Protein AF-A0AAC9X2D8-F1 (afdb_monomer_lite)

Sequence (128 aa):
MSRNAKCLSQLDSLEQKSGSQRISAYVRRGLMRYQEAADYLGIAKGTLANWVSQRIGPRSIKIGSMRLFRQEDLDVFIEEKLFETERFEKRRRRQRGRGALVLTCQHPDLFLFSVLVLALAVFIFTVP

InterPro domains:
  IPR009061 Putative DNA-binding domain superfamily [SSF46955] (31-88)
  IPR010093 SinI-like, DNA-binding domain [TIGR01764] (31-79)
  IPR041657 Helix-turn-helix domain, group 17 [PF12728] (35-81)

pLDDT: mean 74.55, std 16.63, range [46.0, 93.81]

Structure (mmCIF, N/CA/C/O backbone):
data_AF-A0AAC9X2D8-F1
#
_entry.id   AF-A0AAC9X2D8-F1
#
loop_
_atom_site.group_PDB
_atom_site.id
_atom_site.type_symbol
_atom_site.label_atom_id
_atom_site.label_alt_id
_atom_site.label_comp_id
_atom_site.label_asym_id
_atom_site.label_entity_id
_atom_site.label_seq_id
_atom_site.pdbx_PDB_ins_code
_atom_site.Cartn_x
_atom_site.Cartn_y
_atom_site.Cartn_z
_atom_site.occupancy
_atom_site.B_iso_or_equiv
_atom_site.auth_seq_id
_atom_site.auth_comp_id
_atom_site.auth_asym_id
_atom_site.auth_atom_id
_atom_site.pdbx_PDB_model_num
ATOM 1 N N . MET A 1 1 ? -5.971 -41.026 31.811 1.00 46.00 1 MET A N 1
ATOM 2 C CA . MET A 1 1 ? -5.384 -39.772 31.272 1.00 46.00 1 MET A CA 1
ATOM 3 C C . MET A 1 1 ? -6.033 -39.486 29.914 1.00 46.00 1 MET A C 1
ATOM 5 O O . MET A 1 1 ? -6.345 -40.452 29.240 1.00 46.00 1 MET A O 1
ATOM 9 N N . SER A 1 2 ? -6.250 -38.218 29.525 1.00 52.66 2 SER A N 1
ATOM 10 C CA . SER A 1 2 ? -6.865 -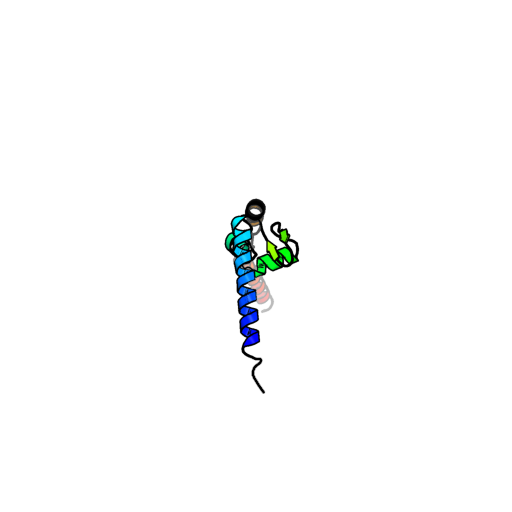37.759 28.246 1.00 52.66 2 SER A CA 1
ATOM 11 C C . SER A 1 2 ? -8.362 -37.365 28.268 1.00 52.66 2 SER A C 1
ATOM 13 O O . SER A 1 2 ? -9.209 -37.994 27.645 1.00 52.66 2 SER A O 1
ATOM 15 N N . ARG A 1 3 ? -8.709 -36.273 28.971 1.00 51.88 3 ARG A N 1
ATOM 16 C CA . ARG A 1 3 ? -9.959 -35.501 28.733 1.00 51.88 3 ARG A CA 1
ATOM 17 C C . ARG A 1 3 ? -9.698 -34.082 28.197 1.00 51.88 3 ARG A C 1
ATOM 19 O O . ARG A 1 3 ? -10.636 -33.381 27.840 1.00 51.88 3 ARG A O 1
ATOM 26 N N . ASN A 1 4 ? -8.431 -33.668 28.106 1.00 56.06 4 ASN A N 1
ATOM 27 C CA . ASN A 1 4 ? -8.052 -32.264 27.905 1.00 56.06 4 ASN A CA 1
ATOM 28 C C . ASN A 1 4 ? -7.926 -31.818 26.434 1.00 56.06 4 ASN A C 1
ATOM 30 O O . ASN A 1 4 ? -7.857 -30.625 26.168 1.00 56.06 4 ASN A O 1
ATOM 34 N N . ALA A 1 5 ? -7.935 -32.738 25.464 1.00 55.31 5 ALA A N 1
ATOM 35 C CA . ALA A 1 5 ? -7.699 -32.384 24.059 1.00 55.31 5 ALA A CA 1
ATOM 36 C C . ALA A 1 5 ? -8.898 -31.697 23.366 1.00 55.31 5 ALA A C 1
ATOM 38 O O . ALA A 1 5 ? -8.701 -30.925 22.435 1.00 55.31 5 ALA A O 1
ATOM 39 N N . LYS A 1 6 ? -10.141 -31.937 23.817 1.00 53.12 6 LYS A N 1
ATOM 40 C CA . LYS A 1 6 ? -11.355 -31.373 23.183 1.00 53.12 6 LYS A CA 1
ATOM 41 C C . LYS A 1 6 ? -11.695 -29.939 23.617 1.00 53.12 6 LYS A C 1
ATOM 43 O O . LYS A 1 6 ? -12.394 -29.251 22.887 1.00 53.12 6 LYS A O 1
ATOM 48 N N . CYS A 1 7 ? -11.209 -29.478 24.773 1.00 49.25 7 CYS A N 1
ATOM 49 C CA . CYS A 1 7 ? -11.504 -28.128 25.278 1.00 49.25 7 CYS A CA 1
ATOM 50 C C . CYS A 1 7 ? -10.682 -27.045 24.545 1.00 49.25 7 CYS A C 1
ATOM 52 O O . CYS A 1 7 ? -11.166 -25.943 24.293 1.00 49.25 7 CYS A O 1
ATOM 54 N N . LEU A 1 8 ? -9.460 -27.391 24.117 1.00 52.59 8 LEU A N 1
ATOM 55 C CA . LEU A 1 8 ? -8.551 -26.492 23.396 1.00 52.59 8 LEU A CA 1
ATOM 56 C C . LEU A 1 8 ? -9.077 -26.085 22.008 1.00 52.59 8 LEU A C 1
ATOM 58 O O . LEU A 1 8 ? -8.933 -24.930 21.624 1.00 52.59 8 LEU A O 1
ATOM 62 N N . SER A 1 9 ? -9.760 -26.981 21.286 1.00 52.88 9 SER A N 1
ATOM 63 C CA . SER A 1 9 ? -10.341 -26.658 19.972 1.00 52.88 9 SER A CA 1
ATOM 64 C C . SER A 1 9 ? -11.605 -25.790 20.054 1.00 52.88 9 SER A C 1
ATOM 66 O O . SER A 1 9 ? -11.920 -25.051 19.117 1.00 52.88 9 SER A O 1
ATOM 68 N N . GLN A 1 10 ? -12.331 -25.841 21.177 1.00 54.56 10 GLN A N 1
ATOM 69 C CA . GLN A 1 10 ? -13.531 -25.027 21.394 1.00 54.56 10 GLN A CA 1
ATOM 70 C C . GLN A 1 10 ? -13.195 -23.572 21.742 1.00 54.56 10 GLN A C 1
ATOM 72 O O . GLN A 1 10 ? -13.903 -22.673 21.291 1.00 54.56 10 GLN A O 1
ATOM 77 N N . LEU A 1 11 ? -12.107 -23.323 22.480 1.00 53.19 11 LEU A N 1
ATOM 78 C CA . LEU A 1 11 ? -11.641 -21.963 22.776 1.00 53.19 11 LEU A CA 1
ATOM 79 C C . LEU A 1 11 ? -11.139 -21.245 21.517 1.00 53.19 11 LEU A C 1
ATOM 81 O O . LEU A 1 11 ? -11.528 -20.103 21.280 1.00 53.19 11 LEU A O 1
ATOM 85 N N . ASP A 1 12 ? -10.396 -21.945 20.660 1.00 52.12 12 ASP A N 1
ATOM 86 C CA . ASP A 1 12 ? -9.909 -21.408 19.383 1.00 52.12 12 ASP A CA 1
ATOM 87 C C . ASP A 1 12 ? -11.083 -21.014 18.455 1.00 52.12 12 ASP A C 1
ATOM 89 O O . ASP A 1 12 ? -11.130 -19.931 17.871 1.00 52.12 12 ASP A O 1
ATOM 93 N N . SER A 1 13 ? -12.140 -21.833 18.431 1.00 50.88 13 SER A N 1
ATOM 94 C CA . SER A 1 13 ? -13.357 -21.562 17.650 1.00 50.88 13 SER A CA 1
ATOM 95 C C . SER A 1 13 ? -14.181 -20.369 18.171 1.00 50.88 13 SER A C 1
ATOM 97 O O . SER A 1 13 ? -14.875 -19.705 17.396 1.00 50.88 13 SER A O 1
ATOM 99 N N . LEU A 1 14 ? -14.144 -20.081 19.478 1.00 51.50 14 LEU A N 1
ATOM 100 C CA . LEU A 1 14 ? -14.838 -18.933 20.080 1.00 51.50 14 LEU A CA 1
ATOM 101 C C . LEU A 1 14 ? -14.049 -17.629 19.900 1.00 51.50 14 LEU A C 1
ATOM 103 O O . LEU A 1 14 ? -14.649 -16.581 19.637 1.00 51.50 14 LEU A O 1
ATOM 107 N N . GLU A 1 15 ? -12.719 -17.691 19.955 1.00 51.88 15 GLU A N 1
ATOM 108 C CA . GLU A 1 15 ? -11.851 -16.547 19.666 1.00 51.88 15 GLU A CA 1
ATOM 109 C C . GLU A 1 15 ? -11.945 -16.138 18.186 1.00 51.88 15 GLU A C 1
ATOM 111 O O . GLU A 1 15 ? -12.080 -14.952 17.862 1.00 51.88 15 GLU A O 1
ATOM 116 N N . GLN A 1 16 ? -12.024 -17.124 17.286 1.00 53.19 16 GLN A N 1
ATOM 117 C CA . GLN A 1 16 ? -12.240 -16.904 15.854 1.00 53.19 16 GLN A CA 1
ATOM 118 C C . GLN A 1 16 ? -13.608 -16.262 15.552 1.00 53.19 16 GLN A C 1
ATOM 120 O O . GLN A 1 16 ? -13.695 -15.374 14.697 1.00 53.19 16 GLN A O 1
ATOM 125 N N . LYS A 1 17 ? -14.677 -16.613 16.287 1.00 51.88 17 LYS A N 1
ATOM 126 C CA . LYS A 1 17 ? -16.007 -15.983 16.134 1.00 51.88 17 LYS A CA 1
ATOM 127 C C . LYS A 1 17 ? -16.042 -14.526 16.608 1.00 51.88 17 LYS A C 1
ATOM 129 O O . LYS A 1 17 ? -16.608 -13.683 15.912 1.00 51.88 17 LYS A O 1
ATOM 134 N N . SER A 1 18 ? -15.391 -14.208 17.729 1.00 55.06 18 SER A N 1
ATOM 135 C CA . SER A 1 18 ? -15.282 -12.831 18.244 1.00 55.06 18 SER A CA 1
ATOM 136 C C . SER A 1 18 ? -14.419 -11.945 17.335 1.00 55.06 18 SER A C 1
ATOM 138 O O . SER A 1 18 ? -14.788 -10.812 17.002 1.00 55.06 18 SER A O 1
ATOM 140 N N . GLY A 1 19 ? -13.304 -12.497 16.842 1.00 56.34 19 GLY A N 1
ATOM 141 C CA . GLY A 1 19 ? -12.457 -11.864 15.837 1.00 56.34 19 GLY A CA 1
ATOM 142 C C . GLY A 1 19 ? -13.219 -11.561 14.550 1.00 56.34 19 GLY A C 1
ATOM 143 O O . GLY A 1 19 ? -13.081 -10.452 14.034 1.00 56.34 19 GLY A O 1
ATOM 144 N N . SER A 1 20 ? -14.062 -12.502 14.100 1.00 58.56 20 SER A N 1
ATOM 145 C CA . SER A 1 20 ? -14.922 -12.394 12.915 1.00 58.56 20 SER A CA 1
ATOM 146 C C . SER A 1 20 ? -16.042 -11.353 13.054 1.00 58.56 20 SER A C 1
ATOM 148 O O . SER A 1 20 ? -16.234 -10.502 12.184 1.00 58.56 20 SER A O 1
ATOM 150 N N . GLN A 1 21 ? -16.733 -11.324 14.195 1.00 62.06 21 GLN A N 1
ATOM 151 C CA . GLN A 1 21 ? -17.782 -10.332 14.450 1.00 62.06 21 GLN A CA 1
ATOM 152 C C . GLN A 1 21 ? -17.243 -8.903 14.509 1.00 62.06 21 GLN A C 1
ATOM 154 O O . GLN A 1 21 ? -17.885 -7.987 13.991 1.00 62.06 21 GLN A O 1
ATOM 159 N N . ARG A 1 22 ? -16.036 -8.698 15.054 1.00 61.91 22 ARG A N 1
ATOM 160 C CA . ARG A 1 22 ? -15.383 -7.382 15.024 1.00 61.91 22 ARG A CA 1
ATOM 161 C C . ARG A 1 22 ? -15.062 -6.931 13.597 1.00 61.91 22 ARG A C 1
ATOM 163 O O . ARG A 1 22 ? -15.148 -5.731 13.355 1.00 61.91 22 ARG A O 1
ATOM 170 N N . ILE A 1 23 ? -14.796 -7.860 12.661 1.00 64.69 23 ILE A N 1
ATOM 171 C CA . ILE A 1 23 ? -14.638 -7.567 11.218 1.00 64.69 23 ILE A CA 1
ATOM 172 C C . ILE A 1 23 ? -15.786 -6.749 10.671 1.00 64.69 23 ILE A C 1
ATOM 174 O O . ILE A 1 23 ? -15.580 -5.686 10.089 1.00 64.69 23 ILE A O 1
ATOM 178 N N . SER A 1 24 ? -17.002 -7.181 10.976 1.00 66.25 24 SER A N 1
ATOM 179 C CA . SER A 1 24 ? -18.207 -6.527 10.476 1.00 66.25 24 SER A CA 1
ATOM 180 C C . SER A 1 24 ? -18.367 -5.067 10.927 1.00 66.25 24 SER A C 1
ATOM 182 O O . SER A 1 24 ? -19.079 -4.297 10.281 1.00 66.25 24 SER A O 1
ATOM 184 N N . ALA A 1 25 ? -17.743 -4.664 12.040 1.00 69.81 25 ALA A N 1
ATOM 185 C CA . ALA A 1 25 ? -17.937 -3.338 12.617 1.00 69.81 25 ALA A CA 1
ATOM 186 C C . ALA A 1 25 ? -17.079 -2.264 11.936 1.00 69.81 25 ALA A C 1
ATOM 188 O O . ALA A 1 25 ? -17.553 -1.146 11.742 1.00 69.81 25 ALA A O 1
ATOM 189 N N . TYR A 1 26 ? -15.837 -2.585 11.561 1.00 69.75 26 TYR A N 1
ATOM 190 C CA . TYR A 1 26 ? -14.965 -1.637 10.8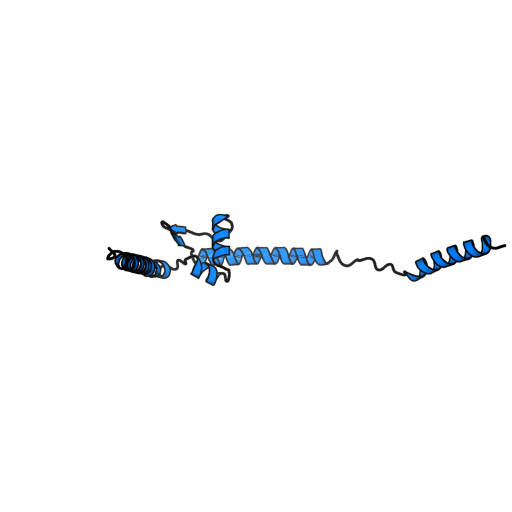59 1.00 69.75 26 TYR A CA 1
ATOM 191 C C . TYR A 1 26 ? -15.181 -1.641 9.349 1.00 69.75 26 TYR A C 1
ATOM 193 O O . TYR A 1 26 ? -15.135 -0.565 8.759 1.00 69.75 26 TYR A O 1
ATOM 201 N N . VAL A 1 27 ? -15.549 -2.778 8.752 1.00 68.81 27 VAL A N 1
ATOM 202 C CA . VAL A 1 27 ? -16.006 -2.810 7.352 1.00 68.81 27 VAL A CA 1
ATOM 203 C C . VAL A 1 27 ? -17.218 -1.887 7.169 1.00 68.81 27 VAL A C 1
ATOM 205 O O . VAL A 1 27 ? -17.247 -1.087 6.239 1.00 68.81 27 VAL A O 1
ATOM 208 N N . ARG A 1 28 ? -18.159 -1.863 8.130 1.00 70.19 28 ARG A N 1
ATOM 209 C CA . ARG A 1 28 ? -19.280 -0.898 8.140 1.00 70.19 28 ARG A CA 1
ATOM 210 C C . ARG A 1 28 ? -18.865 0.573 8.212 1.00 70.19 28 ARG A C 1
ATOM 212 O O . ARG A 1 28 ? -19.662 1.436 7.868 1.00 70.19 28 ARG A O 1
ATOM 219 N N . ARG A 1 29 ? -17.653 0.868 8.680 1.00 76.62 29 ARG A N 1
ATOM 220 C CA . ARG A 1 29 ? -17.092 2.225 8.749 1.00 76.62 29 ARG A CA 1
ATOM 221 C C . ARG A 1 29 ? -16.142 2.531 7.585 1.00 76.62 29 ARG A C 1
ATOM 223 O O . ARG A 1 29 ? -15.460 3.547 7.642 1.00 76.62 29 ARG A O 1
ATOM 230 N N . GLY A 1 30 ? -16.059 1.659 6.575 1.00 82.62 30 GLY A N 1
ATOM 231 C CA . GLY A 1 30 ? -15.159 1.832 5.428 1.00 82.62 30 GLY A CA 1
ATOM 232 C C . GLY A 1 30 ? -13.674 1.654 5.766 1.00 82.62 30 GLY A C 1
ATOM 233 O O . GLY A 1 30 ? -12.808 2.176 5.069 1.00 82.62 30 GLY A O 1
ATOM 234 N N . LEU A 1 31 ? -13.363 0.957 6.863 1.00 89.81 31 LEU A N 1
ATOM 235 C CA . LEU A 1 31 ? -11.994 0.653 7.275 1.00 89.81 31 LEU A CA 1
ATOM 236 C C . LEU A 1 31 ? -11.626 -0.758 6.820 1.00 89.81 31 LEU A C 1
ATOM 238 O O . LEU A 1 31 ? -12.271 -1.729 7.212 1.00 89.81 31 LEU A O 1
ATOM 242 N N . MET A 1 32 ? -10.545 -0.856 6.057 1.00 91.31 32 MET A N 1
ATOM 243 C CA . MET A 1 32 ? -10.034 -2.098 5.494 1.00 91.31 32 MET A CA 1
ATOM 244 C C . MET A 1 32 ? -8.894 -2.652 6.340 1.00 91.31 32 MET A C 1
ATOM 246 O O . MET A 1 32 ? -8.060 -1.912 6.871 1.00 91.31 32 MET A O 1
ATOM 250 N N . ARG A 1 33 ? -8.813 -3.977 6.458 1.00 90.94 33 ARG A N 1
ATOM 251 C CA . ARG A 1 33 ? -7.613 -4.630 7.012 1.00 90.94 33 ARG A CA 1
ATOM 252 C C . ARG A 1 33 ? -6.570 -4.876 5.938 1.00 90.94 33 ARG A C 1
ATOM 254 O O . ARG A 1 33 ? -6.817 -4.699 4.761 1.00 90.94 33 ARG A O 1
ATOM 261 N N . TYR A 1 34 ? -5.409 -5.364 6.361 1.00 91.38 34 TYR A N 1
ATOM 262 C CA . TYR A 1 34 ? -4.306 -5.724 5.471 1.00 91.38 34 TYR A CA 1
ATOM 263 C C . TYR A 1 34 ? -4.686 -6.552 4.247 1.00 91.38 34 TYR A C 1
ATOM 265 O O . TYR A 1 34 ? -4.076 -6.359 3.210 1.00 91.38 34 TYR A O 1
ATOM 273 N N . GLN A 1 35 ? -5.609 -7.506 4.385 1.00 90.62 35 GLN A N 1
ATOM 274 C CA . GLN A 1 35 ? -5.986 -8.363 3.266 1.00 90.62 35 GLN A CA 1
ATOM 275 C C . GLN A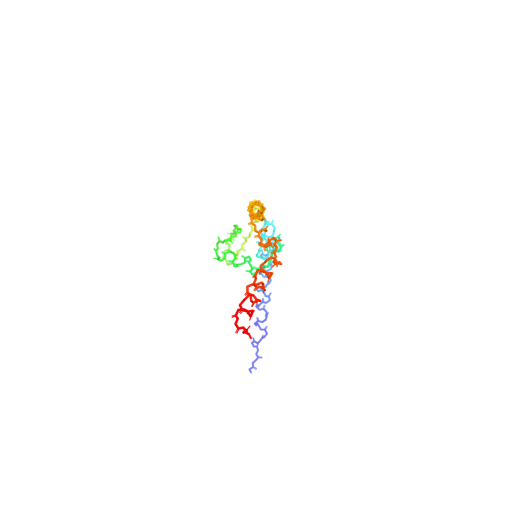 1 35 ? -6.798 -7.572 2.243 1.00 90.62 35 GLN A C 1
ATOM 277 O O . GLN A 1 35 ? -6.319 -7.362 1.143 1.00 90.62 35 GLN A O 1
ATOM 282 N N . GLU A 1 36 ? -7.913 -6.988 2.674 1.00 90.69 36 GLU A N 1
ATOM 283 C CA . GLU A 1 36 ? -8.760 -6.128 1.839 1.00 90.69 36 GLU A CA 1
ATOM 284 C C . GLU A 1 36 ? -7.994 -4.944 1.233 1.00 90.69 36 GLU A C 1
ATOM 286 O O . GLU A 1 36 ? -8.156 -4.650 0.059 1.00 90.69 36 GLU A O 1
ATOM 291 N N . ALA A 1 37 ? -7.124 -4.283 2.001 1.00 93.00 37 ALA A N 1
ATOM 292 C CA . ALA A 1 37 ? -6.320 -3.165 1.511 1.00 93.00 37 ALA A CA 1
ATOM 293 C C . ALA A 1 37 ? -5.269 -3.608 0.481 1.00 93.00 37 ALA A C 1
ATOM 295 O O . ALA A 1 37 ? -4.969 -2.873 -0.455 1.00 93.00 37 ALA A O 1
ATOM 296 N N . ALA A 1 38 ? -4.690 -4.799 0.651 1.00 93.69 38 ALA A N 1
ATOM 297 C CA . ALA A 1 38 ? -3.758 -5.357 -0.322 1.00 93.69 38 ALA A CA 1
ATOM 298 C C . ALA A 1 38 ? -4.489 -5.779 -1.602 1.00 93.69 38 ALA A C 1
ATOM 300 O O . ALA A 1 38 ? -4.001 -5.481 -2.689 1.00 93.69 38 ALA A O 1
ATOM 301 N N . ASP A 1 39 ? -5.675 -6.376 -1.466 1.00 93.38 39 ASP A N 1
ATOM 302 C CA . ASP A 1 39 ? -6.550 -6.733 -2.582 1.00 93.38 39 ASP A CA 1
ATOM 303 C C . ASP A 1 39 ? -7.007 -5.473 -3.340 1.00 93.38 39 ASP A C 1
ATOM 305 O O . ASP A 1 39 ? -6.963 -5.448 -4.567 1.00 93.38 39 ASP A O 1
ATOM 309 N N . TYR A 1 40 ? -7.342 -4.393 -2.621 1.00 92.75 40 TYR A N 1
ATOM 310 C CA . TYR A 1 40 ? -7.695 -3.090 -3.196 1.00 92.75 40 TYR A CA 1
ATOM 311 C C . TYR A 1 40 ? -6.556 -2.487 -4.026 1.00 92.75 40 TYR A C 1
ATOM 313 O O . TYR A 1 40 ? -6.773 -1.987 -5.124 1.00 92.75 40 TYR A O 1
ATOM 321 N N . LEU A 1 41 ? -5.324 -2.571 -3.519 1.00 90.75 41 LEU A N 1
ATOM 322 C CA . LEU A 1 41 ? -4.127 -2.103 -4.221 1.00 90.75 41 LEU A CA 1
ATOM 323 C C . LEU A 1 41 ? -3.625 -3.087 -5.297 1.00 90.75 41 LEU A C 1
ATOM 325 O O . LEU A 1 41 ? -2.716 -2.742 -6.051 1.00 90.75 41 LEU A O 1
ATOM 329 N N . GLY A 1 42 ? -4.152 -4.314 -5.349 1.00 91.44 42 GLY A N 1
ATOM 330 C CA . GLY A 1 42 ? -3.673 -5.375 -6.238 1.00 91.44 42 GLY A CA 1
ATOM 331 C C . GLY A 1 42 ? -2.268 -5.898 -5.903 1.00 91.44 42 GLY A C 1
ATOM 332 O O . GLY A 1 42 ? -1.542 -6.334 -6.796 1.00 91.44 42 GLY A O 1
ATOM 333 N N . ILE A 1 43 ? -1.848 -5.843 -4.635 1.00 93.12 43 ILE A N 1
ATOM 334 C CA . ILE A 1 43 ? -0.521 -6.292 -4.178 1.00 93.12 43 ILE A CA 1
ATOM 335 C C . ILE A 1 43 ? -0.619 -7.451 -3.188 1.00 93.12 43 ILE A C 1
ATOM 337 O O . ILE A 1 43 ? -1.645 -7.694 -2.564 1.00 93.12 43 ILE A O 1
ATOM 341 N N . ALA A 1 44 ? 0.491 -8.156 -2.969 1.00 91.75 44 ALA A N 1
ATOM 342 C CA . ALA A 1 44 ? 0.540 -9.179 -1.933 1.00 91.75 44 ALA A CA 1
ATOM 343 C C . ALA A 1 44 ? 0.459 -8.559 -0.524 1.00 91.75 44 ALA A C 1
ATOM 345 O O . ALA A 1 44 ? 1.165 -7.599 -0.200 1.00 91.75 44 ALA A O 1
ATOM 346 N N . LYS A 1 45 ? -0.320 -9.184 0.369 1.00 93.81 45 LYS A N 1
ATOM 347 C CA . LYS A 1 45 ? -0.441 -8.797 1.789 1.00 93.81 45 LYS A CA 1
ATOM 348 C C . LYS A 1 45 ? 0.915 -8.637 2.488 1.00 93.81 45 LYS A C 1
ATOM 350 O O . LYS A 1 45 ? 1.099 -7.706 3.272 1.00 93.81 45 LYS A O 1
ATOM 355 N N . GLY A 1 46 ? 1.860 -9.539 2.211 1.00 93.44 46 GLY A N 1
ATOM 356 C CA . GLY A 1 46 ? 3.213 -9.493 2.776 1.00 93.44 46 GLY A CA 1
ATOM 357 C C . GLY A 1 46 ? 3.980 -8.232 2.372 1.00 93.44 46 GLY A C 1
ATOM 358 O O . GLY A 1 46 ? 4.658 -7.632 3.204 1.00 93.44 46 GLY A O 1
ATOM 359 N N . THR A 1 47 ? 3.799 -7.773 1.133 1.00 93.06 47 THR A N 1
ATOM 360 C CA . THR A 1 47 ? 4.391 -6.530 0.627 1.00 93.06 47 THR A CA 1
ATOM 361 C C . THR A 1 47 ? 3.839 -5.323 1.372 1.00 93.06 47 THR A C 1
ATOM 363 O O . THR A 1 47 ? 4.614 -4.520 1.886 1.00 93.06 47 THR A O 1
ATOM 366 N N . LEU A 1 48 ? 2.513 -5.237 1.527 1.00 93.38 48 LEU A N 1
A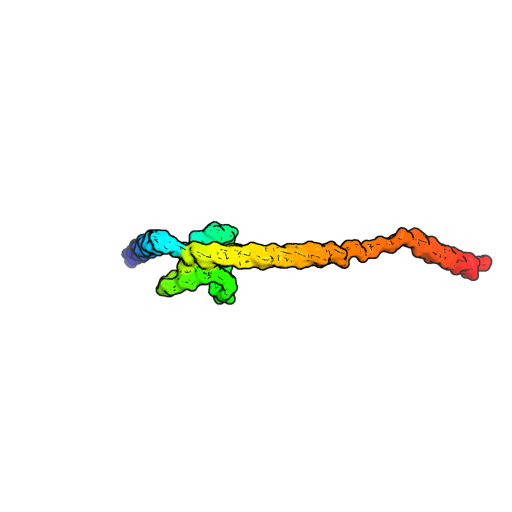TOM 367 C CA . LEU A 1 48 ? 1.886 -4.150 2.283 1.00 93.38 48 LEU A CA 1
ATOM 368 C C . LEU A 1 48 ? 2.320 -4.158 3.761 1.00 93.38 48 LEU A C 1
ATOM 370 O O . LEU A 1 48 ? 2.555 -3.105 4.353 1.00 93.38 48 LEU A O 1
ATOM 374 N N . ALA A 1 49 ? 2.464 -5.338 4.372 1.00 92.25 49 ALA A N 1
ATOM 375 C CA . ALA A 1 49 ? 2.964 -5.470 5.742 1.00 92.25 49 ALA A CA 1
ATOM 376 C C . ALA A 1 49 ? 4.407 -4.968 5.885 1.00 92.25 49 ALA A C 1
ATOM 378 O O . ALA A 1 49 ? 4.707 -4.227 6.824 1.00 92.25 49 ALA A O 1
ATOM 379 N N . ASN A 1 50 ? 5.268 -5.313 4.928 1.00 93.50 50 ASN A N 1
ATOM 380 C CA . ASN A 1 50 ? 6.650 -4.852 4.878 1.00 93.50 50 ASN A CA 1
ATOM 381 C C . ASN A 1 50 ? 6.738 -3.329 4.688 1.00 93.50 50 ASN A C 1
ATOM 383 O O . ASN A 1 50 ? 7.465 -2.646 5.395 1.00 93.50 50 ASN A O 1
ATOM 387 N N . TRP A 1 51 ? 5.931 -2.763 3.797 1.00 93.00 51 TRP A N 1
ATOM 388 C CA . TRP A 1 51 ? 5.845 -1.316 3.582 1.00 93.00 51 TRP A CA 1
ATOM 389 C C . TRP A 1 51 ? 5.476 -0.549 4.847 1.00 93.00 51 TRP A C 1
ATOM 391 O O . TRP A 1 51 ? 6.131 0.424 5.223 1.00 93.00 51 TRP A O 1
ATOM 401 N N . VAL A 1 52 ? 4.477 -1.035 5.578 1.00 91.81 52 VAL A N 1
ATOM 402 C CA . VAL A 1 52 ? 4.092 -0.422 6.849 1.00 91.81 52 VAL A CA 1
ATOM 403 C C . VAL A 1 52 ? 5.178 -0.557 7.918 1.00 91.81 52 VAL A C 1
ATOM 405 O O . VAL A 1 52 ? 5.349 0.375 8.713 1.00 91.81 52 VAL A O 1
ATOM 408 N N . SER A 1 53 ? 5.893 -1.688 7.975 1.00 89.56 53 SER A N 1
ATOM 409 C CA . SER A 1 53 ? 6.993 -1.869 8.935 1.00 89.56 53 SER A CA 1
ATOM 410 C C . SER A 1 53 ? 8.139 -0.901 8.640 1.00 89.56 53 SER A C 1
ATOM 412 O O . SER A 1 53 ? 8.650 -0.260 9.555 1.00 89.56 53 SER A O 1
ATOM 414 N N . GLN A 1 54 ? 8.442 -0.705 7.357 1.00 90.75 54 GLN A N 1
ATOM 415 C CA . GLN A 1 54 ? 9.439 0.241 6.863 1.00 90.75 54 GLN A CA 1
ATOM 416 C C . GLN A 1 54 ? 8.967 1.700 6.900 1.00 90.75 54 GLN A C 1
ATOM 418 O O . GLN A 1 54 ? 9.753 2.590 6.599 1.00 90.75 54 GLN A O 1
ATOM 423 N N . ARG A 1 55 ? 7.705 1.967 7.280 1.00 87.12 55 ARG A N 1
ATOM 424 C CA . ARG A 1 55 ? 7.068 3.301 7.253 1.00 87.12 55 ARG A CA 1
ATOM 425 C C . ARG A 1 55 ? 7.003 3.933 5.856 1.00 87.12 55 ARG A C 1
ATOM 427 O O . ARG A 1 55 ? 6.836 5.142 5.742 1.00 87.12 55 ARG A O 1
ATOM 434 N N . ILE A 1 56 ? 7.097 3.123 4.807 1.00 83.50 56 ILE A N 1
ATOM 435 C CA . ILE A 1 56 ? 7.084 3.549 3.408 1.00 83.50 56 ILE A CA 1
ATOM 436 C C . ILE A 1 56 ? 5.820 2.962 2.786 1.00 83.50 56 ILE A C 1
ATOM 438 O O . ILE A 1 56 ? 5.828 1.821 2.342 1.00 83.50 56 ILE A O 1
ATOM 442 N N . GLY A 1 57 ? 4.709 3.700 2.807 1.00 86.56 57 GLY A N 1
ATOM 443 C CA . GLY A 1 57 ? 3.432 3.197 2.296 1.00 86.56 57 GLY A CA 1
ATOM 444 C C . GLY A 1 57 ? 2.223 4.045 2.697 1.00 86.56 57 GLY A C 1
ATOM 445 O O . GLY A 1 57 ? 2.395 5.097 3.318 1.00 86.56 57 GLY A O 1
ATOM 446 N N . PRO A 1 58 ? 1.006 3.582 2.362 1.00 90.56 58 PRO A N 1
ATOM 447 C CA . PRO A 1 58 ? -0.227 4.298 2.660 1.00 90.56 58 PRO A CA 1
ATOM 448 C C . PRO A 1 58 ? -0.425 4.488 4.167 1.00 90.56 58 PRO A C 1
ATOM 450 O O . PRO A 1 58 ? -0.018 3.656 4.997 1.00 90.56 58 PRO A O 1
ATOM 453 N N . ARG A 1 59 ? -1.075 5.600 4.527 1.00 90.69 59 ARG A N 1
ATOM 454 C CA . ARG A 1 59 ? -1.385 5.908 5.925 1.00 90.69 59 ARG A CA 1
ATOM 455 C C . ARG A 1 59 ? -2.252 4.808 6.518 1.00 90.69 59 ARG A C 1
ATOM 457 O O . ARG A 1 59 ? -3.097 4.200 5.869 1.00 90.69 59 ARG A O 1
ATOM 464 N N . SER A 1 60 ? -1.980 4.505 7.779 1.00 91.06 60 SER A N 1
ATOM 465 C CA . SER A 1 60 ? -2.680 3.435 8.473 1.00 91.06 60 SER A CA 1
ATOM 466 C C . SER A 1 60 ? -2.833 3.722 9.95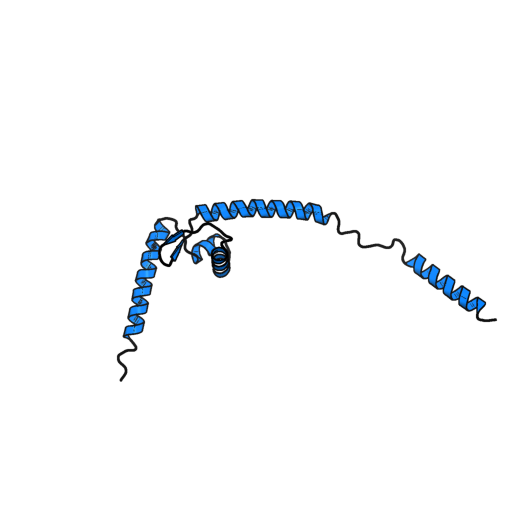1 1.00 91.06 60 SER A C 1
ATOM 468 O O . SER A 1 60 ? -1.922 4.217 10.621 1.00 91.06 60 SER A O 1
ATOM 470 N N . ILE A 1 61 ? -4.004 3.357 10.457 1.00 89.69 61 ILE A N 1
ATOM 471 C CA . ILE A 1 61 ? -4.462 3.627 11.810 1.00 89.69 61 ILE A CA 1
ATOM 472 C C . ILE A 1 61 ? -4.296 2.348 12.623 1.00 89.69 61 ILE A C 1
ATOM 474 O O . ILE A 1 61 ? -4.786 1.280 12.252 1.00 89.69 61 ILE A O 1
ATOM 478 N N . LYS A 1 62 ? -3.588 2.441 13.749 1.00 89.38 62 LYS A N 1
ATOM 479 C CA . LYS A 1 62 ? -3.459 1.328 14.693 1.00 89.38 62 LYS A CA 1
ATOM 480 C C . LYS A 1 62 ? -4.605 1.397 15.699 1.00 89.38 62 LYS A C 1
ATOM 482 O O . LYS A 1 62 ? -4.699 2.365 16.446 1.00 89.38 62 LYS A O 1
ATOM 487 N N . ILE A 1 63 ? -5.443 0.364 15.740 1.00 85.69 63 ILE A N 1
ATOM 488 C CA . ILE A 1 63 ? -6.517 0.212 16.727 1.00 85.69 63 ILE A CA 1
ATOM 489 C C . ILE A 1 63 ? -6.253 -1.075 17.512 1.00 85.69 63 ILE A C 1
ATOM 491 O O . ILE A 1 63 ? -6.480 -2.187 17.030 1.00 85.69 63 ILE A O 1
ATOM 495 N N . GLY A 1 64 ? -5.727 -0.923 18.731 1.00 84.81 64 GLY A N 1
ATOM 496 C CA . GLY A 1 64 ? -5.284 -2.047 19.558 1.00 84.81 64 GLY A CA 1
ATOM 497 C C . GLY A 1 64 ? -4.146 -2.833 18.896 1.00 84.81 64 GLY A C 1
ATOM 498 O O . GLY A 1 64 ? -3.105 -2.265 18.560 1.00 84.81 64 GLY A O 1
ATOM 499 N N . SER A 1 65 ? -4.351 -4.141 18.706 1.00 81.06 65 SER A N 1
ATOM 500 C CA . SER A 1 65 ? -3.403 -5.034 18.015 1.00 81.06 65 SER A CA 1
ATOM 501 C C . SER A 1 65 ? -3.524 -4.970 16.482 1.00 81.06 65 SER A C 1
ATOM 503 O O . SER A 1 65 ? -2.597 -5.324 15.757 1.00 81.06 65 SER A O 1
ATOM 505 N N . MET A 1 66 ? -4.652 -4.475 15.965 1.00 84.00 66 MET A N 1
ATOM 506 C CA . MET A 1 66 ? -4.935 -4.471 14.532 1.00 84.00 66 MET A CA 1
ATOM 507 C C . MET A 1 66 ? -4.507 -3.152 13.886 1.00 84.00 66 MET A C 1
ATOM 509 O O . MET A 1 66 ? -4.607 -2.076 14.481 1.00 84.00 66 MET A O 1
ATOM 513 N N . ARG A 1 67 ? -4.087 -3.226 12.623 1.00 89.62 67 ARG A N 1
ATOM 514 C CA . ARG A 1 67 ? -3.890 -2.053 11.773 1.00 89.62 67 ARG A CA 1
ATOM 515 C C . ARG A 1 67 ? -4.940 -2.028 10.667 1.00 89.62 67 ARG A C 1
ATOM 517 O O . ARG A 1 67 ? -5.230 -3.061 10.062 1.00 89.62 67 ARG A O 1
ATOM 524 N N . LEU A 1 68 ? -5.508 -0.848 10.463 1.00 90.88 68 LEU A N 1
ATOM 525 C CA . LEU A 1 68 ? -6.587 -0.578 9.526 1.00 90.88 68 LEU A CA 1
ATOM 526 C C . LEU A 1 68 ? -6.178 0.543 8.573 1.00 90.88 68 LEU A C 1
ATOM 528 O O . LEU A 1 68 ? -5.386 1.420 8.929 1.00 90.88 68 LEU A O 1
ATOM 532 N N . PHE A 1 69 ? -6.741 0.500 7.379 1.00 93.00 69 PHE A N 1
ATOM 533 C CA . PHE A 1 69 ? -6.519 1.442 6.297 1.00 93.00 69 PHE A CA 1
ATOM 534 C C . PHE A 1 69 ? -7.856 2.066 5.939 1.00 93.00 69 PHE A C 1
ATOM 536 O O . PHE A 1 69 ? -8.876 1.374 5.905 1.00 93.00 69 PHE A O 1
ATOM 543 N N . ARG A 1 70 ? -7.864 3.372 5.708 1.00 92.44 70 ARG A N 1
ATOM 544 C CA . ARG A 1 70 ? -9.026 4.022 5.112 1.00 92.44 70 ARG A CA 1
ATOM 545 C C . ARG A 1 70 ? -8.910 3.929 3.603 1.00 92.44 70 ARG A C 1
ATOM 547 O O . ARG A 1 70 ? -7.801 3.981 3.082 1.00 92.44 70 ARG A O 1
ATOM 554 N N . GLN A 1 71 ? -10.044 3.831 2.924 1.00 91.25 71 GLN A N 1
ATOM 555 C CA . GLN A 1 71 ? -10.058 3.839 1.465 1.00 91.25 71 GLN A CA 1
ATOM 556 C C . GLN A 1 71 ? -9.448 5.135 0.905 1.00 91.25 71 GLN A C 1
ATOM 558 O O . GLN A 1 71 ? -8.558 5.063 0.070 1.00 91.25 71 GLN A O 1
ATOM 563 N N . GLU A 1 72 ? -9.801 6.291 1.480 1.00 91.12 72 GLU A N 1
ATOM 564 C CA . GLU A 1 72 ? -9.258 7.605 1.091 1.00 91.12 72 GLU A CA 1
ATOM 565 C C . GLU A 1 72 ? -7.720 7.672 1.153 1.00 91.12 72 GLU A C 1
ATOM 567 O O . GLU A 1 72 ? -7.080 8.211 0.257 1.00 91.12 72 GLU A O 1
ATOM 572 N N . ASP A 1 73 ? -7.104 7.062 2.171 1.00 92.56 73 ASP A N 1
ATOM 573 C CA . ASP A 1 73 ? -5.644 7.028 2.315 1.00 92.56 73 ASP A CA 1
ATOM 574 C C . ASP A 1 73 ? -4.980 6.120 1.261 1.00 92.56 73 ASP A C 1
ATOM 576 O O . ASP A 1 73 ? -3.833 6.355 0.871 1.00 92.56 73 ASP A O 1
ATOM 580 N N . LEU A 1 74 ? -5.673 5.059 0.830 1.00 91.75 74 LEU A N 1
ATOM 581 C CA . LEU A 1 74 ? -5.207 4.172 -0.239 1.00 91.75 74 LEU A CA 1
ATOM 582 C C . LEU A 1 74 ? -5.319 4.865 -1.599 1.00 91.75 74 LEU A C 1
ATOM 584 O O . LEU A 1 74 ? -4.385 4.772 -2.391 1.00 91.75 74 LEU A O 1
ATOM 588 N N . ASP A 1 75 ? -6.406 5.598 -1.834 1.00 92.19 75 ASP A N 1
ATOM 589 C CA . ASP A 1 75 ? -6.630 6.360 -3.066 1.00 92.19 75 ASP A CA 1
ATOM 590 C C . ASP A 1 75 ? -5.584 7.465 -3.237 1.00 92.19 75 ASP A C 1
ATOM 592 O O . ASP A 1 75 ? -4.920 7.528 -4.272 1.00 92.19 75 ASP A O 1
ATOM 596 N N . VAL A 1 76 ? -5.329 8.251 -2.184 1.00 91.94 76 VAL A N 1
ATOM 597 C CA . VAL A 1 76 ? -4.258 9.265 -2.178 1.00 91.94 76 VAL A CA 1
ATOM 598 C C . VAL A 1 76 ? -2.901 8.630 -2.488 1.00 91.94 76 VAL A C 1
ATOM 600 O O . VAL A 1 76 ? -2.108 9.181 -3.250 1.00 91.94 76 VAL A O 1
ATOM 603 N N . PHE A 1 77 ? -2.623 7.443 -1.943 1.00 90.69 77 PHE A N 1
ATOM 604 C CA . PHE A 1 77 ? -1.375 6.739 -2.228 1.00 90.69 77 PHE A CA 1
ATOM 605 C C . PHE A 1 77 ? -1.273 6.280 -3.691 1.00 90.69 77 PHE A C 1
ATOM 607 O O . PHE A 1 77 ? -0.189 6.346 -4.277 1.00 90.69 77 PHE A O 1
ATOM 614 N N . ILE A 1 78 ? -2.377 5.826 -4.291 1.00 90.06 78 ILE A N 1
ATOM 615 C CA . ILE A 1 78 ? -2.427 5.482 -5.718 1.00 90.06 78 ILE A CA 1
ATOM 616 C C . ILE A 1 78 ? -2.134 6.732 -6.553 1.00 90.06 78 ILE A C 1
ATOM 618 O O . ILE A 1 78 ? -1.257 6.690 -7.417 1.00 90.06 78 ILE A O 1
ATOM 622 N N . GLU A 1 79 ? -2.798 7.850 -6.257 1.00 88.25 79 GLU A N 1
ATOM 623 C CA . GLU A 1 79 ? -2.592 9.123 -6.953 1.00 88.25 79 GLU A CA 1
ATOM 624 C C . GLU A 1 79 ? -1.134 9.594 -6.864 1.00 88.25 79 GLU A C 1
ATOM 626 O O . GLU A 1 79 ? -0.508 9.876 -7.889 1.00 88.25 79 GLU A O 1
ATOM 631 N N . GLU A 1 80 ? -0.538 9.593 -5.669 1.00 85.81 80 GLU A N 1
ATOM 632 C CA . GLU A 1 80 ? 0.871 9.957 -5.474 1.00 85.81 80 GLU A CA 1
ATOM 633 C C . GLU A 1 80 ? 1.822 9.086 -6.315 1.00 85.81 80 GLU A C 1
ATOM 635 O O . GLU A 1 80 ? 2.785 9.585 -6.911 1.00 85.81 80 GLU A O 1
ATOM 640 N N . LYS A 1 81 ? 1.564 7.774 -6.402 1.00 81.88 81 LYS A N 1
ATOM 641 C CA . LYS A 1 81 ? 2.401 6.842 -7.176 1.00 81.88 81 LYS A CA 1
ATOM 642 C C . LYS A 1 81 ? 2.216 6.966 -8.687 1.00 81.88 81 LYS A C 1
ATOM 644 O O . LYS A 1 81 ? 3.188 6.743 -9.421 1.00 81.88 81 LYS A O 1
ATOM 649 N N . LEU A 1 82 ? 1.035 7.358 -9.158 1.00 70.75 82 LEU A N 1
ATOM 650 C CA . LEU A 1 82 ? 0.804 7.668 -10.572 1.00 70.75 82 LEU A CA 1
ATOM 651 C C . LEU A 1 82 ? 1.668 8.857 -11.024 1.00 70.75 82 LEU A C 1
ATOM 653 O O . LEU A 1 82 ? 2.379 8.760 -12.024 1.00 70.75 82 LEU A O 1
ATOM 657 N N . PHE A 1 83 ? 1.734 9.938 -10.241 1.00 64.62 83 PHE A N 1
ATOM 658 C CA . PHE A 1 83 ? 2.598 11.081 -10.576 1.00 64.62 83 PHE A CA 1
ATOM 659 C C . PHE A 1 83 ? 4.092 10.727 -10.592 1.00 64.62 83 PHE A C 1
ATOM 661 O O . PHE A 1 83 ? 4.851 11.210 -11.442 1.00 64.62 83 PHE A O 1
ATOM 668 N N . GLU A 1 84 ? 4.532 9.881 -9.660 1.00 59.38 84 GLU A N 1
ATOM 669 C CA . GLU A 1 84 ? 5.930 9.462 -9.576 1.00 59.38 84 GLU A CA 1
ATOM 670 C C . GLU A 1 84 ? 6.329 8.586 -10.779 1.00 59.38 84 GLU A C 1
ATOM 672 O O . GLU A 1 84 ? 7.381 8.799 -11.393 1.00 59.38 84 GLU A O 1
ATOM 677 N N . THR A 1 85 ? 5.469 7.643 -11.181 1.00 65.00 85 THR A N 1
ATOM 678 C CA . THR A 1 85 ? 5.709 6.792 -12.360 1.00 65.00 85 THR A CA 1
ATOM 679 C C . THR A 1 85 ? 5.754 7.603 -13.654 1.00 65.00 85 THR A C 1
ATOM 681 O O . THR A 1 85 ? 6.720 7.463 -14.409 1.00 65.00 85 THR A O 1
ATOM 684 N N . GLU A 1 86 ? 4.827 8.541 -13.874 1.00 57.22 86 GLU A N 1
ATOM 685 C CA . GLU A 1 86 ? 4.876 9.442 -15.035 1.00 57.22 86 GLU A CA 1
ATOM 686 C C . GLU A 1 86 ? 6.172 10.267 -15.097 1.00 57.22 86 GLU A C 1
ATOM 688 O O . GLU A 1 86 ? 6.763 10.463 -16.169 1.00 57.22 86 GLU A O 1
ATOM 693 N N . ARG A 1 87 ? 6.652 10.763 -13.948 1.00 53.22 87 ARG A N 1
ATOM 694 C CA . ARG A 1 87 ? 7.926 11.493 -13.870 1.00 53.22 87 ARG A CA 1
ATOM 695 C C . ARG A 1 87 ? 9.107 10.609 -14.252 1.00 53.22 87 ARG A C 1
ATOM 697 O O . ARG A 1 87 ? 9.967 11.049 -15.027 1.00 53.22 87 ARG A O 1
ATOM 704 N N . PHE A 1 88 ? 9.169 9.382 -13.742 1.00 51.38 88 PHE A N 1
ATOM 705 C CA . PHE A 1 88 ? 10.236 8.442 -14.085 1.00 51.38 88 PHE A CA 1
ATOM 706 C C . PHE A 1 88 ? 10.192 8.019 -15.549 1.00 51.38 88 PHE A C 1
ATOM 708 O O . PHE A 1 88 ? 11.243 7.940 -16.188 1.00 51.38 88 PHE A O 1
ATOM 715 N N . GLU A 1 89 ? 9.009 7.805 -16.115 1.00 60.16 89 GLU A N 1
ATOM 716 C CA . GLU A 1 89 ? 8.864 7.504 -17.536 1.00 60.16 89 GLU A CA 1
ATOM 717 C C . GLU A 1 89 ? 9.341 8.659 -18.414 1.00 60.16 89 GLU A C 1
ATOM 719 O O . GLU A 1 89 ? 10.107 8.437 -19.356 1.00 60.16 89 GLU A O 1
ATOM 724 N N . LYS A 1 90 ? 8.992 9.906 -18.075 1.00 56.59 90 LYS A N 1
ATOM 725 C CA . LYS A 1 90 ? 9.509 11.096 -18.772 1.00 56.59 90 LYS A CA 1
ATOM 726 C C . LYS A 1 90 ? 11.037 11.178 -18.696 1.00 56.59 90 LYS A C 1
ATOM 728 O O . LYS A 1 90 ? 11.682 11.507 -19.693 1.00 56.59 90 LYS A O 1
ATOM 733 N N . ARG A 1 91 ? 11.640 10.823 -17.554 1.00 55.84 91 ARG A N 1
ATOM 734 C CA . ARG A 1 91 ? 13.107 10.729 -17.414 1.00 55.84 91 ARG A CA 1
ATOM 735 C C . ARG A 1 91 ? 13.699 9.596 -18.260 1.00 55.84 91 ARG A C 1
ATOM 737 O O . ARG A 1 91 ? 14.678 9.829 -18.968 1.00 55.84 91 ARG A O 1
ATOM 744 N N . ARG A 1 92 ? 13.084 8.408 -18.270 1.00 57.22 92 ARG A N 1
ATOM 745 C CA . ARG A 1 92 ? 13.520 7.263 -19.092 1.00 57.22 92 ARG A CA 1
ATOM 746 C C . ARG A 1 92 ? 13.434 7.557 -20.590 1.00 57.22 92 ARG A C 1
ATOM 748 O O . ARG A 1 92 ? 14.355 7.197 -21.318 1.00 57.22 92 ARG A O 1
ATOM 755 N N . ARG A 1 93 ? 12.390 8.257 -21.053 1.00 57.28 93 ARG A N 1
ATOM 756 C CA . ARG A 1 93 ? 12.276 8.706 -22.454 1.00 57.28 93 ARG A CA 1
ATOM 757 C C . ARG A 1 93 ? 13.426 9.639 -22.848 1.00 57.28 93 ARG A C 1
ATOM 759 O O . ARG A 1 93 ? 13.976 9.487 -23.931 1.00 57.28 93 ARG A O 1
ATOM 766 N N . ARG A 1 94 ? 13.850 10.541 -21.954 1.00 53.53 94 ARG A N 1
ATOM 767 C CA . ARG A 1 94 ? 14.999 11.437 -22.192 1.00 53.53 94 ARG A CA 1
ATOM 768 C C . ARG A 1 94 ? 16.353 10.713 -22.168 1.00 53.53 94 ARG A C 1
ATOM 770 O O . ARG A 1 94 ? 17.260 11.118 -22.886 1.00 53.53 94 ARG A O 1
ATOM 777 N N . GLN A 1 95 ? 16.502 9.652 -21.373 1.00 51.38 95 GLN A N 1
ATOM 778 C CA . GLN A 1 95 ? 17.749 8.875 -21.291 1.00 51.38 95 GLN A CA 1
ATOM 779 C C . GLN A 1 95 ? 17.921 7.846 -22.418 1.00 51.38 95 GLN A C 1
ATOM 781 O O . GL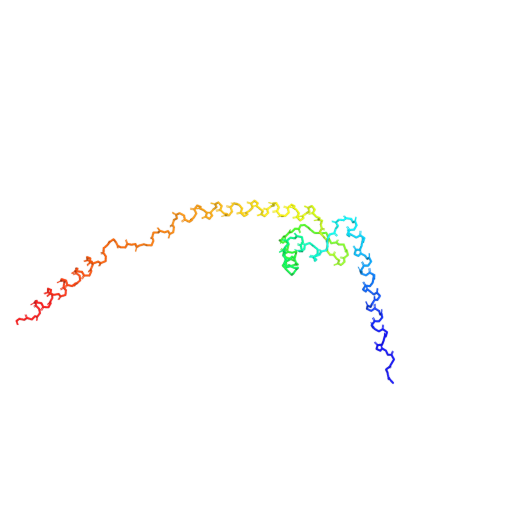N A 1 95 ? 19.049 7.604 -22.843 1.00 51.38 95 GLN A O 1
ATOM 786 N N . ARG A 1 96 ? 16.835 7.276 -22.961 1.00 52.28 96 ARG A N 1
ATOM 787 C CA . ARG A 1 96 ? 16.910 6.307 -24.076 1.00 52.28 96 ARG A CA 1
ATOM 788 C C . ARG A 1 96 ? 17.399 6.910 -25.401 1.00 52.28 96 ARG A C 1
ATOM 790 O O . ARG A 1 96 ? 17.767 6.159 -26.292 1.00 52.28 96 ARG A O 1
ATOM 797 N N . GLY A 1 97 ? 17.492 8.236 -25.505 1.00 52.81 97 GLY A N 1
ATOM 798 C CA . GLY A 1 97 ? 18.072 8.929 -26.661 1.00 52.81 97 GLY A CA 1
ATOM 799 C C . GLY A 1 97 ? 19.605 9.033 -26.677 1.00 52.81 97 GLY A C 1
ATOM 800 O O . GLY A 1 97 ? 20.134 9.705 -27.553 1.00 52.81 97 GLY A O 1
ATOM 801 N N . ARG A 1 98 ? 20.333 8.439 -25.714 1.00 53.50 98 ARG A N 1
ATOM 802 C CA . ARG A 1 98 ? 21.805 8.581 -25.608 1.00 53.50 98 ARG A CA 1
ATOM 803 C C . ARG A 1 98 ? 22.601 7.269 -25.588 1.00 53.50 98 ARG A C 1
ATOM 805 O O . ARG A 1 98 ? 23.814 7.315 -25.441 1.00 53.50 98 ARG A O 1
ATOM 812 N N . GLY A 1 99 ? 21.939 6.117 -25.722 1.00 54.66 99 GLY A N 1
ATOM 813 C CA . GLY A 1 99 ? 22.578 4.800 -25.573 1.00 54.66 99 GLY A CA 1
ATOM 814 C C . GLY A 1 99 ? 22.752 3.978 -26.854 1.00 54.66 99 GLY A C 1
ATOM 815 O O . GLY A 1 99 ? 23.427 2.958 -26.816 1.00 54.66 99 GLY A O 1
ATOM 816 N N . ALA A 1 100 ? 22.173 4.392 -27.983 1.00 52.59 100 ALA A N 1
ATOM 817 C CA . ALA A 1 100 ? 22.324 3.699 -29.263 1.00 52.59 100 ALA A CA 1
ATOM 818 C C . ALA A 1 100 ? 23.367 4.407 -30.138 1.00 52.59 100 ALA A C 1
ATOM 820 O O . ALA A 1 100 ? 23.059 4.934 -31.199 1.00 52.59 100 ALA A O 1
ATOM 821 N N . LEU A 1 101 ? 24.609 4.454 -29.664 1.00 48.28 101 LEU A N 1
ATOM 822 C CA . LEU A 1 101 ? 25.765 4.680 -30.531 1.00 48.28 101 LEU A CA 1
ATOM 823 C C . LEU A 1 101 ? 26.825 3.641 -30.169 1.00 48.28 101 LEU A C 1
ATOM 825 O O . LEU A 1 101 ? 27.950 3.944 -29.788 1.00 48.28 101 LEU A O 1
ATOM 829 N N . VAL A 1 102 ? 26.406 2.374 -30.208 1.00 52.25 102 VAL A N 1
ATOM 830 C CA . VAL A 1 102 ? 27.328 1.241 -30.191 1.00 52.25 102 VAL A CA 1
ATOM 831 C C . VAL A 1 102 ? 27.988 1.225 -31.563 1.00 52.25 102 VAL A C 1
ATOM 833 O O . VAL A 1 102 ? 27.425 0.713 -32.521 1.00 52.25 102 VAL A O 1
ATOM 836 N N . LEU A 1 103 ? 29.124 1.917 -31.634 1.00 56.28 103 LEU A N 1
ATOM 837 C CA . LEU A 1 103 ? 30.270 1.697 -32.516 1.00 56.28 103 LEU A CA 1
ATOM 838 C C . LEU A 1 103 ? 30.003 0.778 -33.719 1.00 56.28 103 LEU A C 1
ATOM 840 O O . LEU A 1 103 ? 30.505 -0.342 -33.784 1.00 56.28 103 LEU A O 1
ATOM 844 N N . THR A 1 104 ? 29.282 1.269 -34.723 1.00 49.66 104 THR A N 1
ATOM 845 C CA . THR A 1 104 ? 29.497 0.771 -36.079 1.00 49.66 104 THR A CA 1
ATOM 846 C C . THR A 1 104 ? 30.775 1.438 -36.569 1.00 49.66 104 THR A C 1
ATOM 848 O O . THR A 1 104 ? 30.748 2.564 -37.065 1.00 49.66 104 THR A O 1
ATOM 851 N N . CYS A 1 105 ? 31.920 0.782 -36.366 1.00 57.44 105 CYS A N 1
ATOM 852 C CA . CYS A 1 105 ? 33.125 1.092 -37.129 1.00 57.44 105 CYS A CA 1
ATOM 853 C C . CYS A 1 105 ? 32.727 1.072 -38.607 1.00 57.44 105 CYS A C 1
ATOM 855 O O . CYS A 1 105 ? 32.292 0.038 -39.106 1.00 57.44 105 CYS A O 1
ATOM 857 N N . GLN A 1 106 ? 32.799 2.223 -39.275 1.00 59.59 106 GLN A N 1
ATOM 858 C CA . GLN A 1 106 ? 32.157 2.407 -40.574 1.00 59.59 106 GLN A CA 1
ATOM 859 C C . GLN A 1 106 ? 32.722 1.468 -41.654 1.00 59.59 106 GLN A C 1
ATOM 861 O O . GLN A 1 106 ? 31.978 1.120 -42.558 1.00 59.59 106 GLN A O 1
ATOM 866 N N . HIS A 1 107 ? 33.964 0.973 -41.534 1.00 63.75 107 HIS A N 1
ATOM 867 C CA . HIS A 1 107 ? 34.543 0.002 -42.474 1.00 63.75 107 HIS A CA 1
ATOM 868 C C . HIS A 1 107 ? 35.563 -0.933 -41.784 1.00 63.75 107 HIS A C 1
ATOM 870 O O . HIS A 1 107 ? 36.744 -0.585 -41.706 1.00 63.75 107 HIS A O 1
ATOM 876 N N . PRO A 1 108 ? 35.156 -2.115 -41.278 1.00 64.69 108 PRO A N 1
ATOM 877 C CA . PRO A 1 108 ? 36.090 -3.107 -40.726 1.00 64.69 108 PRO A CA 1
ATOM 878 C C . PRO A 1 108 ? 37.054 -3.655 -41.791 1.00 64.69 108 PRO A C 1
ATOM 880 O O . PRO A 1 108 ? 38.181 -4.032 -41.474 1.00 64.69 108 PRO A O 1
ATOM 883 N N . ASP A 1 109 ? 36.646 -3.622 -43.060 1.00 70.25 109 ASP A N 1
ATOM 884 C CA . ASP A 1 109 ? 37.419 -4.150 -44.183 1.00 70.25 109 ASP A CA 1
ATOM 885 C C . ASP A 1 109 ? 38.733 -3.387 -44.392 1.00 70.25 109 ASP A C 1
ATOM 887 O O . ASP A 1 109 ? 39.773 -3.998 -44.616 1.00 70.25 109 ASP A O 1
ATOM 891 N N . LEU A 1 110 ? 38.736 -2.057 -44.233 1.00 68.31 110 LEU A N 1
ATOM 892 C CA . LEU A 1 110 ? 39.945 -1.237 -44.408 1.00 68.31 110 LEU A CA 1
ATOM 893 C C . LEU A 1 110 ? 41.023 -1.554 -43.367 1.00 68.31 110 LEU A C 1
ATOM 895 O O . LEU A 1 110 ? 42.214 -1.532 -43.680 1.00 68.31 110 LEU A O 1
ATOM 899 N N . PHE A 1 111 ? 40.614 -1.881 -42.140 1.00 74.25 111 PHE A N 1
ATOM 900 C CA . PHE A 1 111 ? 41.546 -2.294 -41.096 1.00 74.25 111 PHE A CA 1
ATOM 901 C C . PHE A 1 111 ? 42.167 -3.656 -41.427 1.00 74.25 111 PHE A C 1
ATOM 903 O O . PHE A 1 111 ? 43.382 -3.822 -41.333 1.00 74.25 111 PHE A O 1
ATOM 910 N N . LEU A 1 112 ? 41.352 -4.606 -41.895 1.00 76.81 112 LEU A N 1
ATOM 911 C CA . LEU A 1 112 ? 41.827 -5.926 -42.310 1.00 76.81 112 LEU A CA 1
ATOM 912 C C . LEU A 1 112 ? 42.772 -5.842 -43.518 1.00 76.81 112 LEU A C 1
ATOM 914 O O . LEU A 1 112 ? 43.837 -6.460 -43.495 1.00 76.81 112 LEU A O 1
ATOM 918 N N . PHE A 1 113 ? 42.447 -5.030 -44.530 1.00 83.56 113 PHE A N 1
ATOM 919 C CA . PHE A 1 113 ? 43.329 -4.803 -45.678 1.00 83.56 113 PHE A CA 1
ATOM 920 C C . PHE A 1 113 ? 44.644 -4.136 -45.269 1.00 83.56 113 PHE A C 1
ATOM 922 O O . PHE A 1 113 ? 45.701 -4.559 -45.729 1.00 83.56 113 PHE A O 1
ATOM 929 N N . SER A 1 114 ? 44.612 -3.148 -44.368 1.00 84.56 114 SER A N 1
ATOM 930 C CA . SER A 1 114 ? 45.831 -2.494 -43.877 1.00 84.56 114 SER A CA 1
ATOM 931 C C . SER A 1 114 ? 46.771 -3.474 -43.172 1.00 84.56 114 SER A C 1
ATOM 933 O O . SER A 1 114 ? 47.982 -3.422 -43.389 1.00 84.56 114 SER A O 1
ATOM 935 N N . VAL A 1 115 ? 46.234 -4.363 -42.333 1.00 87.50 115 VAL A N 1
ATOM 936 C CA . VAL A 1 115 ? 47.037 -5.369 -41.621 1.00 87.50 115 VAL A CA 1
ATOM 937 C C . VAL A 1 115 ? 47.590 -6.410 -42.597 1.00 87.50 115 VAL A C 1
ATOM 939 O O . VAL A 1 115 ? 48.760 -6.778 -42.504 1.00 87.50 115 VAL A O 1
ATOM 942 N N . LEU A 1 116 ? 46.786 -6.841 -43.572 1.00 91.12 116 LEU A N 1
ATOM 943 C CA . LEU A 1 116 ? 47.199 -7.815 -44.583 1.00 91.12 116 LEU A CA 1
ATOM 944 C C . LEU A 1 116 ? 48.293 -7.264 -45.511 1.00 91.12 116 LEU A C 1
ATOM 946 O O . LEU A 1 116 ? 49.270 -7.959 -45.777 1.00 91.12 116 LEU A O 1
ATOM 950 N N . VAL A 1 117 ? 48.181 -6.007 -45.951 1.00 92.56 117 VAL A N 1
ATOM 951 C CA . VAL A 1 117 ? 49.213 -5.341 -46.767 1.00 92.56 117 VAL A CA 1
ATOM 952 C C . VAL A 1 117 ? 50.532 -5.225 -46.001 1.00 92.56 117 VAL A C 1
ATOM 954 O O . VAL A 1 117 ? 51.584 -5.532 -46.559 1.00 92.56 117 VAL A O 1
ATOM 957 N N . LEU A 1 118 ? 50.491 -4.849 -44.717 1.00 90.69 118 LEU A N 1
ATOM 958 C CA . LEU A 1 118 ? 51.688 -4.807 -43.871 1.00 90.69 118 LEU A CA 1
ATOM 959 C C . LEU A 1 118 ? 52.332 -6.190 -43.713 1.00 90.69 118 LEU A C 1
ATOM 961 O O . LEU A 1 118 ? 53.548 -6.311 -43.839 1.00 90.69 118 LEU A O 1
ATOM 965 N N . ALA A 1 119 ? 51.534 -7.236 -43.488 1.00 90.31 119 ALA A N 1
ATOM 966 C CA . ALA A 1 119 ? 52.039 -8.601 -43.360 1.00 90.31 119 ALA A CA 1
ATOM 967 C C . ALA A 1 119 ? 52.713 -9.099 -44.651 1.00 90.31 119 ALA A C 1
ATOM 969 O O . ALA A 1 119 ? 53.790 -9.692 -44.595 1.00 90.31 119 ALA A O 1
ATOM 970 N N . LEU A 1 120 ? 52.120 -8.814 -45.816 1.00 90.44 120 LEU A N 1
ATOM 971 C CA . LEU A 1 120 ? 52.700 -9.173 -47.113 1.00 90.44 120 LEU A CA 1
ATOM 972 C C . LEU A 1 120 ? 53.981 -8.389 -47.414 1.00 90.44 120 LEU A C 1
ATOM 974 O O . LEU A 1 120 ? 54.942 -8.973 -47.908 1.00 90.44 120 LEU A O 1
ATOM 978 N N . ALA A 1 121 ? 54.028 -7.097 -47.080 1.00 89.38 121 ALA A N 1
ATOM 979 C CA . ALA A 1 121 ? 55.235 -6.290 -47.243 1.00 89.38 121 ALA A CA 1
ATOM 980 C C . ALA A 1 121 ? 56.396 -6.840 -46.401 1.00 89.38 121 ALA A C 1
ATOM 982 O O . ALA A 1 121 ? 57.509 -6.980 -46.904 1.00 89.38 121 ALA A O 1
ATOM 983 N N . VAL A 1 122 ? 56.128 -7.219 -45.146 1.00 88.69 122 VAL A N 1
ATOM 984 C CA . VAL A 1 122 ? 57.130 -7.857 -44.279 1.00 88.69 122 VAL A CA 1
ATOM 985 C C . VAL A 1 122 ? 57.571 -9.208 -44.848 1.00 88.69 122 VAL A C 1
ATOM 987 O O . VAL A 1 122 ? 58.766 -9.492 -44.862 1.00 88.69 122 VAL A O 1
ATOM 990 N N . PHE A 1 123 ? 56.644 -10.022 -45.362 1.00 88.38 123 PHE A N 1
ATOM 991 C CA . PHE A 1 123 ? 56.967 -11.323 -45.955 1.00 88.38 123 PHE A CA 1
ATOM 992 C C . PHE A 1 123 ? 57.880 -11.197 -47.184 1.00 88.38 123 PHE A C 1
ATOM 994 O O . PHE A 1 123 ? 58.894 -11.884 -47.255 1.00 88.38 123 PHE A O 1
ATOM 1001 N N . ILE A 1 124 ? 57.579 -10.273 -48.102 1.00 86.75 124 ILE A N 1
ATOM 1002 C CA . ILE A 1 124 ? 58.398 -10.026 -49.302 1.00 86.75 124 ILE A CA 1
ATOM 1003 C C . ILE A 1 124 ? 59.797 -9.519 -48.926 1.00 86.75 124 ILE A C 1
ATOM 1005 O O . ILE A 1 124 ? 60.777 -9.934 -49.529 1.00 86.75 124 ILE A O 1
ATOM 1009 N N . PHE A 1 125 ? 59.917 -8.657 -47.913 1.00 82.56 125 PHE A N 1
ATOM 1010 C CA . PHE A 1 125 ? 61.222 -8.154 -47.465 1.00 82.56 125 PHE A CA 1
ATOM 1011 C C . PHE A 1 125 ? 62.038 -9.161 -46.640 1.00 82.56 125 PHE A C 1
ATOM 1013 O O . PHE A 1 125 ? 63.241 -8.970 -46.475 1.00 82.56 125 PHE A O 1
ATOM 1020 N N . THR A 1 126 ? 61.411 -10.213 -46.107 1.00 81.00 126 THR A N 1
ATOM 1021 C CA . THR A 1 126 ? 62.081 -11.215 -45.254 1.00 81.00 126 THR A CA 1
ATOM 1022 C C . THR A 1 126 ? 62.521 -12.459 -46.035 1.00 81.00 126 THR A C 1
ATOM 1024 O O . THR A 1 126 ? 63.364 -13.212 -45.552 1.00 81.00 126 THR A O 1
ATOM 1027 N N . VAL A 1 127 ? 61.988 -12.680 -47.240 1.00 69.31 127 VAL A N 1
ATOM 1028 C CA . VAL A 1 127 ? 62.349 -13.807 -48.111 1.00 69.31 127 VAL A CA 1
ATOM 1029 C C . VAL A 1 127 ? 63.171 -13.276 -49.299 1.00 69.31 127 VAL A C 1
ATOM 1031 O O . VAL A 1 127 ? 62.571 -12.696 -50.202 1.00 69.31 127 VAL A O 1
ATOM 1034 N N . PRO A 1 128 ? 64.515 -13.403 -49.297 1.00 65.81 128 PRO A N 1
ATOM 1035 C CA . PRO A 1 128 ? 65.352 -13.038 -50.444 1.00 65.81 128 PRO A CA 1
ATOM 1036 C C . PRO A 1 128 ? 65.229 -14.027 -51.611 1.00 65.81 128 PRO A C 1
ATOM 1038 O O . PRO A 1 128 ? 65.016 -15.236 -51.355 1.00 65.81 128 PRO A O 1
#

Radius of gyration: 34.04 Å; chains: 1; bounding box: 85×51×82 Å

Foldseek 3Di:
DDPPPVVVVVVVVVVVVVVVVVVVVVVVVQKAFLVRLCVVVVHDSVVQVVCVVVVNAFDWDDDPPGIIHHPVSSVVRVVVVVVVVVVVVVVVVVVVVPPPPPDPPVDPPVVVVVVVVVVVVVVVVVPD

Organism: NCBI:txid481145

Secondary structure (DSSP, 8-state):
---SHHHHHHHHHHHHHHHHHHHHHHHTTTEEEHHHHHHHHTS-HHHHHHHHHTT-SS--EEETTEEEEEHHHHHHHHHHHHHHHHHHHHHHHHHTTSS------S-HHHHHHHHHHHHHHHHHHH--